Protein AF-A0A6H1NG18-F1 (afdb_monomer_lite)

pLDDT: mean 90.73, std 7.82, range [62.66, 98.19]

Secondary structure (DSSP, 8-state):
-EEEEEETTTEEEEEEEEEEE-TTS-EEEEEEEEEE-SSSTT---EEEEEEE-SPPPB-TT-EEEEEEEEE--STT---EEEEEEEEE---PPPPPPEEEEEEEPTT-SSEEEEEEE---SS-SEEEEEETTT--EEEE-TT--EEEEE---SS-EEEEEEEE-SS-PPPPPP--TTTTEE-

Sequence (182 aa):
MRFTVCAGGETRAELIVDLRLNSAEQVVADSTLFLFEGSSCNSDDQEGSQSVRNPKPISIDQSRLRFLKVFNQEFQSFDFVTADFTVTHNVQPPKAPSGLVATHVQGDMHTIHLAWEDNATDETGYEVRNTTTGATTRTAPNRTTIGWPSPLRFKQCFQVRALGNPMPSNWSPANPQAACGI

Radius of gyration: 27.67 Å; chains: 1; bounding box: 60×26×84 Å

Foldseek 3Di:
DWDWDDDPQFKIKIKDWDWDQDPLRFIDIKMKIWIGGGPGSPGPHTQWMDIDPPDDTADEQGKDKDKDKIFGNDDPGRDIDIDIDMDHRYDDAFAWWEDWAWDDDVPDQFWIKIFIHDPGPAFQWKKKAFPVVRDIDIGGPPDGIDIDTDNDDDKIFMWMWGHHVPGIHDIYDGPVVGRIDD

Structure (mmCIF, N/CA/C/O backbone):
data_AF-A0A6H1NG18-F1
#
_entry.id   AF-A0A6H1NG18-F1
#
loop_
_atom_site.group_PDB
_atom_site.id
_atom_site.type_symbol
_atom_site.label_atom_id
_atom_site.label_alt_id
_atom_site.label_comp_id
_atom_site.label_asym_id
_atom_site.label_entity_id
_atom_site.label_seq_id
_atom_site.pdbx_PDB_ins_code
_atom_site.Cartn_x
_atom_site.Cartn_y
_atom_site.Cartn_z
_atom_site.occupancy
_atom_site.B_iso_or_equiv
_atom_site.auth_seq_id
_atom_site.auth_comp_id
_atom_site.auth_asym_id
_atom_site.auth_atom_id
_atom_site.pdbx_PDB_model_num
ATOM 1 N N . MET A 1 1 ? -14.523 3.012 10.623 1.00 93.44 1 MET A N 1
ATOM 2 C CA . MET A 1 1 ? -14.804 1.616 11.051 1.00 93.44 1 MET A CA 1
ATOM 3 C C . MET A 1 1 ? -15.443 1.661 12.426 1.00 93.44 1 MET A C 1
ATOM 5 O O . MET A 1 1 ? -15.066 2.532 13.199 1.00 93.44 1 MET A O 1
ATOM 9 N N . ARG A 1 2 ? -16.384 0.763 12.729 1.00 96.44 2 ARG A N 1
ATOM 10 C CA . ARG A 1 2 ? -17.054 0.681 14.034 1.00 96.44 2 ARG A CA 1
ATOM 11 C C . ARG A 1 2 ? -17.021 -0.764 14.520 1.00 96.44 2 ARG A C 1
ATOM 13 O O . ARG A 1 2 ? -17.378 -1.662 13.762 1.00 96.44 2 ARG A O 1
ATOM 20 N N . PHE A 1 3 ? -16.595 -0.963 15.759 1.00 96.62 3 PHE A N 1
ATOM 21 C CA . PHE A 1 3 ? -16.564 -2.254 16.435 1.00 96.62 3 PHE A CA 1
ATOM 22 C C . PHE A 1 3 ? -17.379 -2.146 17.713 1.00 96.62 3 PHE A C 1
ATOM 24 O O . PHE A 1 3 ? -17.205 -1.195 18.472 1.00 96.62 3 PHE A O 1
ATOM 31 N N . THR A 1 4 ? -18.241 -3.125 17.953 1.00 96.31 4 THR A N 1
ATOM 32 C CA . THR A 1 4 ? -19.124 -3.138 19.116 1.00 96.31 4 THR A CA 1
ATOM 33 C C . THR A 1 4 ? -19.019 -4.491 19.789 1.00 96.31 4 THR A C 1
ATOM 35 O O . THR A 1 4 ? -19.149 -5.523 19.132 1.00 96.31 4 THR A O 1
ATOM 38 N N . VAL A 1 5 ? -18.779 -4.484 21.095 1.00 95.31 5 VAL A N 1
ATOM 39 C CA . VAL A 1 5 ? -18.700 -5.696 21.912 1.00 95.31 5 VAL A CA 1
ATOM 40 C C . VAL A 1 5 ? -19.577 -5.491 23.130 1.00 95.31 5 VAL A C 1
ATOM 42 O O . VAL A 1 5 ? -19.465 -4.464 23.791 1.00 95.31 5 VAL A O 1
ATOM 45 N N . CYS A 1 6 ? -20.434 -6.465 23.424 1.00 94.12 6 CYS A N 1
ATOM 46 C CA . CYS A 1 6 ? -21.159 -6.502 24.684 1.00 94.12 6 CYS A CA 1
ATOM 47 C C . CYS A 1 6 ? -20.578 -7.571 25.610 1.00 94.12 6 CYS A C 1
ATOM 49 O O . CYS A 1 6 ? -20.223 -8.661 25.157 1.00 94.12 6 CYS A O 1
ATOM 51 N N . ALA A 1 7 ? -20.515 -7.263 26.899 1.00 91.38 7 ALA A N 1
ATOM 52 C CA . ALA A 1 7 ? -20.113 -8.156 27.970 1.00 91.38 7 ALA A CA 1
ATOM 53 C C . ALA A 1 7 ? -21.208 -8.196 29.044 1.00 91.38 7 ALA A C 1
ATOM 55 O O . ALA A 1 7 ? -21.860 -7.193 29.323 1.00 91.38 7 ALA A O 1
ATOM 56 N N . GLY A 1 8 ? -21.457 -9.381 29.608 1.00 88.44 8 GLY A N 1
ATOM 57 C CA . GLY A 1 8 ? -22.427 -9.559 30.699 1.00 88.44 8 GLY A CA 1
ATOM 58 C C . GLY A 1 8 ? -23.898 -9.321 30.335 1.00 88.44 8 GLY A C 1
ATOM 59 O O . GLY A 1 8 ? -24.760 -9.576 31.160 1.00 88.44 8 GLY A O 1
ATOM 60 N N . GLY A 1 9 ? -24.200 -8.891 29.106 1.00 90.50 9 GLY A N 1
ATOM 61 C CA . GLY A 1 9 ? -25.551 -8.513 28.692 1.00 90.50 9 GLY A CA 1
ATOM 62 C C . GLY A 1 9 ? -25.900 -7.051 28.977 1.00 90.50 9 GLY A C 1
ATOM 63 O O . GLY A 1 9 ? -26.975 -6.628 28.574 1.00 90.50 9 GLY A O 1
ATOM 64 N N . GLU A 1 10 ? -24.999 -6.290 29.600 1.00 90.25 10 GLU A N 1
ATOM 65 C CA . GLU A 1 10 ? -25.284 -4.989 30.229 1.00 90.25 10 GLU A CA 1
ATOM 66 C C . GLU A 1 10 ? -24.233 -3.925 29.872 1.00 90.25 10 GLU A C 1
ATOM 68 O O . GLU A 1 10 ? -24.575 -2.775 29.606 1.00 90.25 10 GLU A O 1
ATOM 73 N N . THR A 1 11 ? -22.962 -4.316 29.742 1.00 91.62 11 THR A N 1
ATOM 74 C CA . THR A 1 11 ? -21.864 -3.408 29.386 1.00 91.62 11 THR A CA 1
ATOM 75 C C . THR A 1 11 ? -21.539 -3.508 27.901 1.00 91.62 11 THR A C 1
ATOM 77 O O . THR A 1 11 ? -21.266 -4.596 27.385 1.00 91.62 11 THR A O 1
ATOM 80 N N . ARG A 1 12 ? -21.490 -2.377 27.193 1.00 94.50 12 ARG A N 1
ATOM 81 C CA . ARG A 1 12 ? -21.123 -2.306 25.773 1.00 94.50 12 ARG A CA 1
ATOM 82 C C . ARG A 1 12 ? -19.916 -1.395 25.559 1.00 94.50 12 ARG A C 1
ATOM 84 O O . ARG A 1 12 ? -19.936 -0.214 25.886 1.00 94.50 12 ARG A O 1
ATOM 91 N N . ALA A 1 13 ? -18.891 -1.932 24.905 1.00 96.31 13 ALA A N 1
ATOM 92 C CA . ALA A 1 13 ? -17.799 -1.158 24.333 1.00 96.31 13 ALA A CA 1
ATOM 93 C C . ALA A 1 13 ? -18.111 -0.816 22.874 1.00 96.31 13 ALA A C 1
ATOM 95 O O . ALA A 1 13 ? -18.496 -1.696 22.096 1.00 96.31 13 ALA A O 1
ATOM 96 N N . GLU A 1 14 ? -17.872 0.430 22.478 1.00 97.50 14 GLU A N 1
ATOM 97 C CA . GLU A 1 14 ? -17.913 0.830 21.073 1.00 97.50 14 GLU A CA 1
ATOM 98 C C . GLU A 1 14 ? -16.624 1.552 20.674 1.00 97.50 14 GLU A C 1
ATOM 100 O O . GLU A 1 14 ? -16.300 2.610 21.206 1.00 97.50 14 GLU A O 1
ATOM 105 N N . LEU A 1 15 ? -15.883 0.986 19.721 1.00 98.19 15 LEU A N 1
ATOM 106 C CA . LEU A 1 15 ? -14.684 1.591 19.149 1.00 98.19 15 LEU A CA 1
ATOM 107 C C . LEU A 1 15 ? -14.989 2.107 17.744 1.00 98.19 15 LEU A C 1
ATOM 109 O O . LEU A 1 15 ? -15.316 1.333 16.842 1.00 98.19 15 LEU A O 1
ATOM 113 N N . ILE A 1 16 ? -14.787 3.403 17.539 1.00 97.88 16 ILE A N 1
ATOM 114 C CA . ILE A 1 16 ? -14.795 4.043 16.226 1.00 97.88 16 ILE A CA 1
ATOM 115 C C . ILE A 1 16 ? -13.351 4.349 15.832 1.00 97.88 16 ILE A C 1
ATOM 117 O O . ILE A 1 16 ? -12.595 4.922 16.614 1.00 97.88 16 ILE A O 1
ATOM 121 N N . VAL A 1 17 ? -12.961 3.955 14.619 1.00 97.75 17 VAL A N 1
ATOM 122 C CA . VAL A 1 17 ? -11.648 4.262 14.029 1.00 97.75 17 VAL A CA 1
ATOM 123 C C . VAL A 1 17 ? -11.848 4.891 12.660 1.00 97.75 17 VAL A C 1
ATOM 125 O O . VAL A 1 17 ? -12.357 4.234 11.745 1.00 97.75 17 VAL A O 1
ATOM 128 N N . ASP A 1 18 ? -11.396 6.128 12.509 1.00 96.31 18 ASP A N 1
ATOM 129 C CA . ASP A 1 18 ? -11.471 6.889 11.268 1.00 96.31 18 ASP A CA 1
ATOM 130 C C . ASP A 1 18 ? -10.088 6.973 10.628 1.00 96.31 18 ASP A C 1
ATOM 132 O O . ASP A 1 18 ? -9.148 7.550 11.180 1.00 96.31 18 ASP A O 1
ATOM 136 N N . LEU A 1 19 ? -9.968 6.363 9.448 1.00 94.62 19 LEU A N 1
ATOM 137 C CA . LEU A 1 19 ? -8.746 6.366 8.655 1.00 94.62 19 LEU A CA 1
ATOM 138 C C . LEU A 1 19 ? -8.845 7.408 7.549 1.00 94.62 19 LEU A C 1
ATOM 140 O O . LEU A 1 19 ? -9.840 7.478 6.830 1.00 94.62 19 LEU A O 1
ATOM 144 N N . ARG A 1 20 ? -7.772 8.172 7.375 1.00 93.12 20 ARG A N 1
ATOM 145 C CA . ARG A 1 20 ? -7.598 9.092 6.249 1.00 93.12 20 ARG A CA 1
ATOM 146 C C . ARG A 1 20 ? -6.137 9.171 5.839 1.00 93.12 20 ARG A C 1
ATOM 148 O O . ARG A 1 20 ? -5.248 8.934 6.656 1.00 93.12 20 ARG A O 1
ATOM 155 N N . LEU A 1 21 ? -5.899 9.566 4.595 1.00 91.06 21 LEU A N 1
ATOM 156 C CA . LEU A 1 21 ? -4.590 10.032 4.153 1.00 91.06 21 LEU A CA 1
ATOM 157 C C . LEU A 1 21 ? -4.517 11.548 4.337 1.00 91.06 21 LEU A C 1
ATOM 159 O O . LEU A 1 21 ? -5.486 12.260 4.072 1.00 91.06 21 LEU A O 1
ATOM 163 N N . ASN A 1 22 ? -3.384 12.044 4.829 1.00 90.81 22 ASN A N 1
ATOM 164 C CA . ASN A 1 22 ? -3.111 13.479 4.833 1.00 90.81 22 ASN A CA 1
ATOM 165 C C . ASN A 1 22 ? -2.575 13.939 3.461 1.00 90.81 22 ASN A C 1
ATOM 167 O O . ASN A 1 22 ? -2.417 13.146 2.537 1.00 90.81 22 ASN A O 1
ATOM 171 N N . SER A 1 23 ? -2.248 15.227 3.330 1.00 88.25 23 SER A N 1
ATOM 172 C CA . SER A 1 23 ? -1.694 15.795 2.090 1.00 88.25 23 SER A CA 1
ATOM 173 C C . SER A 1 23 ? -0.311 15.256 1.701 1.00 88.25 23 SER A C 1
ATOM 175 O O . SER A 1 23 ? 0.142 15.508 0.592 1.00 88.25 23 SER A O 1
ATOM 177 N N . ALA A 1 24 ? 0.375 14.564 2.611 1.00 86.69 24 ALA A N 1
ATOM 178 C CA . ALA A 1 24 ? 1.644 13.881 2.372 1.00 86.69 24 ALA A CA 1
ATOM 179 C C . ALA A 1 24 ? 1.452 12.362 2.194 1.00 86.69 24 ALA A C 1
ATOM 181 O O . ALA A 1 24 ? 2.408 11.606 2.348 1.00 86.69 24 ALA A O 1
ATOM 182 N N . GLU A 1 25 ? 0.214 11.919 1.944 1.00 86.38 25 GLU A N 1
ATOM 183 C CA . GLU A 1 25 ? -0.177 10.515 1.771 1.00 86.38 25 GLU A CA 1
ATOM 184 C C . GLU A 1 25 ? 0.161 9.614 2.961 1.00 86.38 25 GLU A C 1
ATOM 186 O O . GLU A 1 25 ? 0.292 8.405 2.834 1.00 86.38 25 GLU A O 1
ATOM 191 N N . GLN A 1 26 ? 0.282 10.185 4.157 1.00 90.19 26 GLN A N 1
ATOM 192 C CA . GLN A 1 26 ? 0.498 9.419 5.378 1.00 90.19 26 GLN A CA 1
ATOM 193 C C . GLN A 1 26 ? -0.840 9.048 6.008 1.00 90.19 26 GLN A C 1
ATOM 195 O O . GLN A 1 26 ? -1.760 9.871 6.073 1.00 90.19 26 GLN A O 1
ATOM 200 N N . VAL A 1 27 ? -0.920 7.834 6.550 1.00 94.25 27 VAL A N 1
ATOM 201 C CA . VAL A 1 27 ? -2.114 7.351 7.247 1.00 94.25 27 VAL A CA 1
ATOM 202 C C . VAL A 1 27 ? -2.273 8.075 8.582 1.00 94.25 27 VAL A C 1
ATOM 204 O O . VAL A 1 27 ? -1.374 8.086 9.425 1.00 94.25 27 VAL A O 1
ATOM 207 N N . VAL A 1 28 ? -3.448 8.650 8.802 1.00 95.38 28 VAL A N 1
ATOM 208 C CA . VAL A 1 28 ? -3.901 9.206 10.078 1.00 95.38 28 VAL A CA 1
ATOM 209 C C . VAL A 1 28 ? -5.089 8.374 10.544 1.00 95.38 28 VAL A C 1
ATOM 211 O O . VAL A 1 28 ? -5.990 8.089 9.759 1.00 95.38 28 VAL A O 1
ATOM 214 N N . ALA A 1 29 ? -5.062 7.968 11.813 1.00 96.19 29 ALA A N 1
ATOM 215 C CA . ALA A 1 29 ? -6.054 7.081 12.411 1.00 96.19 29 ALA A CA 1
ATOM 216 C C . ALA A 1 29 ? -6.604 7.684 13.701 1.00 96.19 29 ALA A C 1
ATOM 218 O O . ALA A 1 29 ? -6.092 7.400 14.792 1.00 96.19 29 ALA A O 1
ATOM 219 N N . ASP A 1 30 ? -7.593 8.558 13.551 1.00 96.69 30 ASP A N 1
ATOM 220 C CA . ASP A 1 30 ? -8.368 9.082 14.668 1.00 96.69 30 ASP A CA 1
ATOM 221 C C . ASP A 1 30 ? -9.195 7.935 15.272 1.00 96.69 30 ASP A C 1
ATOM 223 O O . ASP A 1 30 ? -9.606 7.006 14.573 1.00 96.69 30 ASP A O 1
ATOM 227 N N . SER A 1 31 ? -9.383 7.942 16.590 1.00 97.50 31 SER A N 1
ATOM 228 C CA . SER A 1 31 ? -10.138 6.872 17.248 1.00 97.50 31 SER A CA 1
ATOM 229 C C . SER A 1 31 ? -10.862 7.359 18.482 1.00 97.50 31 SER A C 1
ATOM 231 O O . SER A 1 31 ? -10.347 8.213 19.205 1.00 97.50 31 SER A O 1
ATOM 233 N N . THR A 1 32 ? -12.024 6.776 18.739 1.00 98.12 32 THR A N 1
ATOM 234 C CA . THR A 1 32 ? -12.798 7.020 19.947 1.00 98.12 32 THR A CA 1
ATOM 235 C C . THR A 1 32 ? -13.312 5.700 20.489 1.00 98.12 32 THR A C 1
ATOM 237 O O . THR A 1 32 ? -13.916 4.923 19.757 1.00 98.12 32 THR A O 1
ATOM 240 N N . LEU A 1 33 ? -13.052 5.452 21.768 1.00 98.19 33 LEU A N 1
ATOM 241 C CA . LEU A 1 33 ? -13.624 4.348 22.523 1.00 98.19 33 LEU A CA 1
ATOM 242 C C . LEU A 1 33 ? -14.715 4.908 23.432 1.00 98.19 33 LEU A C 1
ATOM 244 O O . LEU A 1 33 ? -14.471 5.885 24.139 1.00 98.19 33 LEU A O 1
ATOM 248 N N . PHE A 1 34 ? -15.881 4.279 23.413 1.00 96.69 34 PHE A N 1
ATOM 249 C CA . PHE A 1 34 ? -17.015 4.569 24.276 1.00 96.69 34 PHE A CA 1
ATOM 250 C C . PHE A 1 34 ? -17.292 3.380 25.190 1.00 96.69 34 PHE A C 1
ATOM 252 O O . PHE A 1 34 ? -17.160 2.223 24.778 1.00 96.69 34 PHE A O 1
ATOM 259 N N . LEU A 1 35 ? -17.697 3.698 26.413 1.00 95.88 35 LEU A N 1
ATOM 260 C CA . LEU A 1 35 ? -18.269 2.779 27.381 1.00 95.88 35 LEU A CA 1
ATOM 261 C C . LEU A 1 35 ? -19.743 3.126 27.539 1.00 95.88 35 LEU A C 1
ATOM 263 O O . LEU A 1 35 ? -20.066 4.277 27.829 1.00 95.88 35 LEU A O 1
ATOM 267 N N . PHE A 1 36 ? -20.597 2.131 27.348 1.00 94.56 36 PHE A N 1
ATOM 268 C CA . PHE A 1 36 ? -22.007 2.185 27.690 1.00 94.56 36 PHE A CA 1
ATOM 269 C C . PHE A 1 36 ? -22.309 1.118 28.729 1.00 94.56 36 PHE A C 1
ATOM 271 O O . PHE A 1 36 ? -21.772 0.008 28.652 1.00 94.56 36 PHE A O 1
ATOM 278 N N . GLU A 1 37 ? -23.196 1.438 29.652 1.00 90.69 37 GLU A N 1
ATOM 279 C CA . GLU A 1 37 ? -23.656 0.515 30.679 1.00 90.69 37 GLU A CA 1
ATOM 280 C C . GLU A 1 37 ? -25.161 0.679 30.878 1.00 90.69 37 GLU A C 1
ATOM 282 O O . GLU A 1 37 ? -25.769 1.646 30.432 1.00 90.69 37 GLU A O 1
ATOM 287 N N . GLY A 1 38 ? -25.820 -0.322 31.438 1.00 88.62 38 GLY A N 1
ATOM 288 C CA . GLY A 1 38 ? -27.244 -0.263 31.726 1.00 88.62 38 GLY A CA 1
ATOM 289 C C . GLY A 1 38 ? -27.838 -1.653 31.812 1.00 88.62 38 GLY A C 1
ATOM 290 O O . GLY A 1 38 ? -27.138 -2.655 31.807 1.00 88.62 38 GLY A O 1
ATOM 291 N N . SER A 1 39 ? -29.163 -1.737 31.824 1.00 90.25 39 SER A N 1
ATOM 292 C CA . SER A 1 39 ? -29.879 -3.015 31.944 1.00 90.25 39 SER A CA 1
ATOM 293 C C . SER A 1 39 ? -29.833 -3.895 30.688 1.00 90.25 39 SER A C 1
ATOM 295 O O . SER A 1 39 ? -30.397 -4.990 30.672 1.00 90.25 39 SER A O 1
ATOM 297 N N . SER A 1 40 ? -29.230 -3.411 29.599 1.00 92.94 40 SER A N 1
ATOM 298 C CA . SER A 1 40 ? -28.997 -4.207 28.398 1.00 92.94 40 SER A CA 1
ATOM 299 C C . SER A 1 40 ? -27.853 -3.647 27.553 1.00 92.94 40 SER A C 1
ATOM 301 O O . SER A 1 40 ? -27.611 -2.442 27.548 1.00 92.94 40 SER A O 1
ATOM 303 N N . CYS A 1 41 ? -27.256 -4.487 26.704 1.00 90.81 41 CYS A N 1
ATOM 304 C CA . CYS A 1 41 ? -26.274 -4.085 25.687 1.00 90.81 41 CYS A CA 1
ATOM 305 C C . CYS A 1 41 ? -26.755 -2.969 24.744 1.00 90.81 41 CYS A C 1
ATOM 307 O O . CYS A 1 41 ? -25.946 -2.335 24.070 1.00 90.81 41 CYS A O 1
ATOM 309 N N . ASN A 1 42 ? -28.068 -2.779 24.613 1.00 92.44 42 ASN A N 1
ATOM 310 C CA . ASN A 1 42 ? -28.651 -1.759 23.746 1.00 92.44 42 ASN A CA 1
ATOM 311 C C . ASN A 1 42 ? -28.883 -0.435 24.482 1.00 92.44 42 ASN A C 1
ATOM 313 O O . ASN A 1 42 ? -29.441 0.475 23.883 1.00 92.44 42 ASN A O 1
ATOM 317 N N . SER A 1 43 ? -28.461 -0.330 25.747 1.00 90.00 43 SER A N 1
ATOM 318 C CA . SER A 1 43 ? -28.450 0.928 26.488 1.00 90.00 43 SER A CA 1
ATOM 319 C C . SER A 1 43 ? -27.706 2.001 25.696 1.00 90.00 43 SER A C 1
ATOM 321 O O . SER A 1 43 ? -26.647 1.737 25.125 1.00 90.00 43 SER A O 1
ATOM 323 N N . ASP A 1 44 ? -28.267 3.204 25.666 1.00 91.94 44 ASP A N 1
ATOM 324 C CA . ASP A 1 44 ? -27.615 4.397 25.121 1.00 91.94 44 ASP A CA 1
ATOM 325 C C . ASP A 1 44 ? -26.993 5.259 26.230 1.00 91.94 44 ASP A C 1
ATOM 327 O O . ASP A 1 44 ? -26.530 6.369 25.967 1.00 91.94 44 ASP A O 1
ATOM 331 N N . ASP A 1 45 ? -26.962 4.741 27.460 1.00 91.75 45 ASP A N 1
ATOM 332 C CA . ASP A 1 45 ? -26.347 5.405 28.599 1.00 91.75 45 ASP A CA 1
AT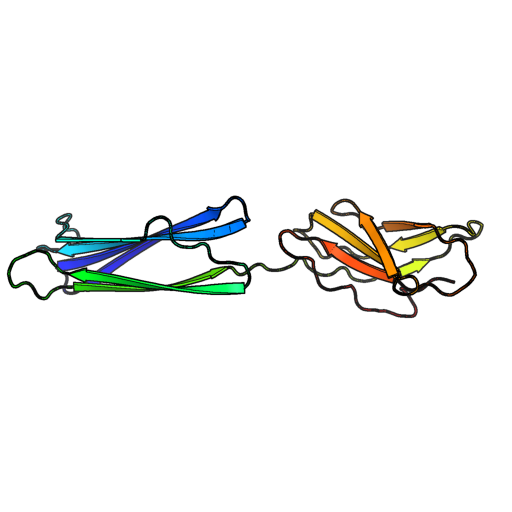OM 333 C C . ASP A 1 45 ? -24.824 5.296 28.516 1.00 91.75 45 ASP A C 1
ATOM 335 O O . ASP A 1 45 ? -24.246 4.207 28.566 1.00 91.75 45 ASP A O 1
ATOM 339 N N . GLN A 1 46 ? -24.182 6.431 28.257 1.00 93.56 46 GLN A N 1
ATOM 340 C CA . GLN A 1 46 ? -22.757 6.499 27.974 1.00 93.56 46 GLN A CA 1
ATOM 341 C C . GLN A 1 46 ? -21.995 6.942 29.220 1.00 93.56 46 GLN A C 1
ATOM 343 O O . GLN A 1 46 ? -21.846 8.137 29.474 1.00 93.56 46 GLN A O 1
ATOM 348 N N . GLU A 1 47 ? -21.391 5.979 29.901 1.00 93.38 47 GLU A N 1
ATOM 349 C CA . GLU A 1 47 ? -20.627 6.215 31.126 1.00 93.38 47 GLU A CA 1
ATOM 350 C C . GLU A 1 47 ? -19.252 6.832 30.888 1.00 93.38 47 GLU A C 1
ATOM 352 O O . GLU A 1 47 ? -18.651 7.431 31.776 1.00 93.38 47 GLU A O 1
ATOM 357 N N . GLY A 1 48 ? -18.697 6.703 29.683 1.00 93.44 48 GLY A N 1
ATOM 358 C CA . GLY A 1 48 ? -17.382 7.269 29.426 1.00 93.44 48 GLY A CA 1
ATOM 359 C C . GLY A 1 48 ? -16.943 7.222 27.979 1.00 93.44 48 GLY A C 1
ATOM 360 O O . GLY A 1 48 ? -17.457 6.470 27.152 1.00 93.44 48 GLY A O 1
ATOM 361 N N . SER A 1 49 ? -15.929 8.028 27.668 1.00 95.69 49 SER A N 1
ATOM 362 C CA . SER A 1 49 ? -15.242 7.938 26.386 1.00 95.69 49 SER A CA 1
ATOM 363 C C . SER A 1 49 ? -13.795 8.409 26.462 1.00 95.69 49 SER A C 1
ATOM 365 O O . SER A 1 49 ? -13.413 9.218 27.308 1.00 95.69 49 SER A O 1
ATOM 367 N N . GLN A 1 50 ? -12.982 7.918 25.532 1.00 97.12 50 GLN A N 1
ATOM 368 C CA . GLN A 1 50 ? -11.638 8.414 25.280 1.00 97.12 50 GLN A CA 1
ATOM 369 C C . GLN A 1 50 ? -11.459 8.596 23.780 1.00 97.12 50 GLN A C 1
ATOM 371 O O . GLN A 1 50 ? -11.726 7.684 23.004 1.00 97.12 50 GLN A O 1
ATOM 376 N N . SER A 1 51 ? -10.975 9.769 23.371 1.00 97.12 51 SER A N 1
ATOM 377 C CA . SER A 1 51 ? -10.669 10.064 21.971 1.00 97.12 51 SER A CA 1
ATOM 378 C C . SER A 1 51 ? -9.185 10.342 21.771 1.00 97.12 51 SER A C 1
ATOM 380 O O . SER A 1 51 ? -8.580 11.119 22.508 1.00 97.12 51 SER A O 1
ATOM 382 N N . VAL A 1 52 ? -8.623 9.777 20.711 1.00 95.88 52 VAL A N 1
ATOM 383 C CA . VAL A 1 52 ? -7.336 10.164 20.137 1.00 95.88 52 VAL A CA 1
ATOM 384 C C . VAL A 1 52 ? -7.633 10.990 18.893 1.00 95.88 52 VAL A C 1
ATOM 386 O O . VAL A 1 52 ? -8.018 10.441 17.861 1.00 95.88 52 VAL A O 1
ATOM 389 N N . ARG A 1 53 ? -7.455 12.310 19.003 1.00 94.75 53 ARG A N 1
ATOM 390 C CA . ARG A 1 53 ? -7.642 13.259 17.898 1.00 94.75 53 ARG A CA 1
ATOM 391 C C . ARG A 1 53 ? -6.311 13.779 17.381 1.00 94.75 53 ARG A C 1
ATOM 393 O O . ARG A 1 53 ? -5.405 14.037 18.170 1.00 94.75 53 ARG A O 1
ATOM 400 N N . ASN A 1 54 ? -6.225 13.977 16.069 1.00 90.75 54 ASN A N 1
ATOM 401 C CA . ASN A 1 54 ? -5.037 14.467 15.367 1.00 90.75 54 ASN A CA 1
ATOM 402 C C . ASN A 1 54 ? -3.754 13.703 15.748 1.00 90.75 54 ASN A C 1
ATOM 404 O O . ASN A 1 54 ? -2.748 14.319 16.120 1.00 90.75 54 ASN A O 1
ATOM 408 N N . PRO A 1 55 ? -3.760 12.360 15.702 1.00 94.25 55 PRO A N 1
ATOM 409 C CA . PRO A 1 55 ? -2.571 11.600 16.034 1.00 94.25 55 PRO A CA 1
ATOM 410 C C . PRO A 1 55 ? -1.447 11.888 15.040 1.00 94.25 55 PRO A C 1
ATOM 412 O O . PRO A 1 55 ? -1.684 12.225 13.878 1.00 94.25 55 PRO A O 1
ATOM 415 N N . LYS A 1 56 ? -0.204 11.664 15.481 1.00 94.06 56 LYS A N 1
ATOM 416 C CA . LYS A 1 56 ? 0.952 11.698 14.583 1.00 94.06 56 LYS A CA 1
ATOM 417 C C . LYS A 1 56 ? 0.695 10.768 13.380 1.00 94.06 56 LYS A C 1
ATOM 419 O O . LYS A 1 56 ? 0.382 9.593 13.620 1.00 94.06 56 LYS A O 1
ATOM 424 N N . PRO A 1 57 ? 0.858 11.261 12.137 1.00 95.12 57 PRO A N 1
ATOM 425 C CA . PRO A 1 57 ? 0.723 10.436 10.947 1.00 95.12 57 PRO A CA 1
ATOM 426 C C . PRO A 1 57 ? 1.692 9.252 10.958 1.00 95.12 57 PRO A C 1
ATOM 428 O O . PRO A 1 57 ? 2.784 9.318 11.533 1.00 95.12 57 PRO A O 1
ATOM 431 N N . ILE A 1 58 ? 1.276 8.167 10.320 1.00 94.81 58 ILE A N 1
ATOM 432 C CA . ILE A 1 58 ? 2.033 6.929 10.176 1.00 94.81 58 ILE A CA 1
ATOM 433 C C . ILE A 1 58 ? 2.695 6.966 8.798 1.00 94.81 58 ILE A C 1
ATOM 435 O O . ILE A 1 58 ? 2.021 6.965 7.764 1.00 94.81 58 ILE A O 1
ATOM 439 N N . SER A 1 59 ? 4.025 7.052 8.787 1.00 90.31 59 SER A N 1
ATOM 440 C CA . SER A 1 59 ? 4.807 7.000 7.549 1.00 90.31 59 SER A CA 1
ATOM 441 C C . SER A 1 59 ? 4.717 5.622 6.898 1.00 90.31 59 SER A C 1
ATOM 443 O O . SER A 1 59 ? 4.369 4.645 7.556 1.00 90.31 59 SER A O 1
ATOM 445 N N . ILE A 1 60 ? 5.049 5.558 5.611 1.00 87.94 60 ILE A N 1
ATOM 446 C CA . ILE A 1 60 ? 5.123 4.313 4.834 1.00 87.94 60 ILE A CA 1
ATOM 447 C C . ILE A 1 60 ? 5.988 3.288 5.578 1.00 87.94 60 ILE A C 1
ATOM 449 O O . ILE A 1 60 ? 6.986 3.656 6.204 1.00 87.94 60 ILE A O 1
ATOM 453 N N . ASP A 1 61 ? 5.558 2.028 5.549 1.00 87.81 61 ASP A N 1
ATOM 454 C CA . ASP A 1 61 ? 6.181 0.874 6.210 1.00 87.81 61 ASP A CA 1
ATOM 455 C C . ASP A 1 61 ? 6.277 0.979 7.737 1.00 87.81 61 ASP A C 1
ATOM 457 O O . ASP A 1 61 ? 6.925 0.166 8.399 1.00 87.81 61 ASP A O 1
ATOM 461 N N . GLN A 1 62 ? 5.599 1.959 8.337 1.00 92.56 62 GLN A N 1
ATOM 462 C CA . GLN A 1 62 ? 5.482 2.057 9.782 1.00 92.56 62 GLN A CA 1
ATOM 463 C C . GLN A 1 62 ? 4.158 1.489 10.270 1.00 92.56 62 GLN A C 1
ATOM 465 O O . GLN A 1 62 ? 3.116 1.533 9.614 1.00 92.56 62 GLN A O 1
ATOM 470 N N . SER A 1 63 ? 4.219 0.989 11.498 1.00 94.81 63 SER A N 1
ATOM 471 C CA . SER A 1 63 ? 3.060 0.572 12.267 1.00 94.81 63 SER A CA 1
ATOM 472 C C . SER A 1 63 ? 2.972 1.383 13.545 1.00 94.81 63 SER A C 1
ATOM 474 O O . SER A 1 63 ? 3.973 1.873 14.080 1.00 94.81 63 SER A O 1
ATOM 476 N N . ARG A 1 64 ? 1.755 1.532 14.054 1.00 95.38 64 ARG A N 1
ATOM 477 C CA . ARG A 1 64 ? 1.511 2.243 15.295 1.00 95.38 64 ARG A CA 1
ATOM 478 C C . ARG A 1 64 ? 0.441 1.544 16.114 1.00 95.38 64 ARG A C 1
ATOM 480 O O . ARG A 1 64 ? -0.715 1.487 15.704 1.00 95.38 64 ARG A O 1
ATOM 487 N N . LEU A 1 65 ? 0.845 1.100 17.301 1.00 94.88 65 LEU A N 1
ATOM 488 C CA . LEU A 1 65 ? -0.066 0.627 18.332 1.00 94.88 65 LEU A CA 1
ATOM 489 C C . LEU A 1 65 ? -0.877 1.799 18.898 1.00 94.88 65 LEU A C 1
ATOM 491 O O . LEU A 1 65 ? -0.352 2.894 19.149 1.00 94.88 65 LEU A O 1
ATOM 495 N N . ARG A 1 66 ? -2.163 1.550 19.102 1.00 94.62 66 ARG A N 1
ATOM 496 C CA . ARG A 1 66 ? -3.109 2.394 19.820 1.00 94.62 66 ARG A CA 1
ATOM 497 C C . ARG A 1 66 ? -3.625 1.598 21.000 1.00 94.62 66 ARG A C 1
ATOM 499 O O . ARG A 1 66 ? -3.936 0.426 20.848 1.00 94.62 66 ARG A O 1
ATOM 506 N N . PHE A 1 67 ? -3.698 2.256 22.146 1.00 95.88 67 PHE A N 1
ATOM 507 C CA . PHE A 1 67 ? -4.295 1.720 23.354 1.00 95.88 67 PHE A CA 1
ATOM 508 C C . PHE A 1 67 ? -5.239 2.783 23.900 1.00 95.88 67 PHE A C 1
ATOM 510 O O . PHE A 1 67 ? -4.818 3.923 24.119 1.00 95.88 67 PHE A O 1
ATOM 517 N N . LEU A 1 68 ? -6.502 2.414 24.077 1.00 97.50 68 LEU A N 1
ATOM 518 C CA . LEU A 1 68 ? -7.520 3.226 24.719 1.00 97.50 68 LEU A CA 1
ATOM 519 C C . LEU A 1 68 ? -8.060 2.464 25.924 1.00 97.50 68 LEU A C 1
ATOM 521 O O . LEU A 1 68 ? -8.232 1.245 25.874 1.00 97.50 68 LEU A O 1
ATOM 525 N N . LYS A 1 69 ? -8.335 3.195 26.998 1.00 95.94 69 LYS A N 1
ATOM 526 C CA . LYS A 1 69 ? -8.969 2.688 28.206 1.00 95.94 69 LYS A CA 1
ATOM 527 C C . LYS A 1 69 ? -9.961 3.720 28.721 1.00 95.94 69 LYS A C 1
ATOM 529 O O . LYS A 1 69 ? -9.600 4.876 28.927 1.00 95.94 69 LYS A O 1
ATOM 534 N N . VAL A 1 70 ? -11.191 3.279 28.943 1.00 96.00 70 VAL A N 1
ATOM 535 C CA . VAL A 1 70 ? -12.284 4.091 29.478 1.00 96.00 70 VAL A CA 1
ATOM 536 C C . VAL A 1 70 ? -12.788 3.413 30.739 1.00 96.00 70 VAL A C 1
ATOM 538 O O . VAL A 1 70 ? -13.048 2.216 30.716 1.00 96.00 70 VAL A O 1
ATOM 541 N N . PHE A 1 71 ? -12.885 4.173 31.822 1.00 91.94 71 PHE A N 1
ATOM 542 C CA . PHE A 1 71 ? -13.490 3.736 33.077 1.00 91.94 71 PHE A CA 1
ATOM 543 C C . PHE A 1 71 ? -14.917 4.274 33.154 1.00 91.94 71 PHE A C 1
ATOM 545 O O . PHE A 1 71 ? -15.178 5.353 32.613 1.00 91.94 71 PHE A O 1
ATOM 552 N N . ASN A 1 72 ? -15.797 3.540 33.828 1.00 87.69 72 ASN A N 1
ATOM 553 C CA . ASN A 1 72 ? -17.107 4.035 34.228 1.00 87.69 72 ASN A CA 1
ATOM 554 C C . ASN A 1 72 ? -16.913 5.280 35.134 1.00 87.69 72 ASN A C 1
ATOM 556 O O . ASN A 1 72 ? -15.969 5.343 35.930 1.00 87.69 72 ASN A O 1
ATOM 560 N N . GLN A 1 73 ? -17.733 6.316 34.928 1.00 84.44 73 GLN A N 1
ATOM 561 C CA . GLN A 1 73 ? -17.680 7.580 35.673 1.00 84.44 73 GLN A CA 1
ATOM 562 C C . GLN A 1 73 ? -18.512 7.573 36.964 1.00 84.44 73 GLN A C 1
ATOM 564 O O . GLN A 1 73 ? -18.415 8.517 37.753 1.00 84.44 73 GLN A O 1
ATOM 569 N N . GLU A 1 74 ? -19.283 6.521 37.219 1.00 84.69 74 GLU A N 1
ATOM 570 C CA . GLU A 1 74 ? -20.031 6.325 38.450 1.00 84.69 74 GLU A CA 1
ATOM 571 C C . GLU A 1 74 ? -19.119 6.106 39.664 1.00 84.69 74 GLU A C 1
ATOM 573 O O . GLU A 1 74 ? -18.059 5.469 39.625 1.00 84.69 74 GLU A O 1
ATOM 578 N N . PHE A 1 75 ? -19.551 6.650 40.803 1.00 77.12 75 PHE A N 1
ATOM 579 C CA . PHE A 1 75 ? -18.814 6.546 42.054 1.00 77.12 75 PHE A CA 1
ATOM 580 C C . PHE A 1 75 ? -18.715 5.082 42.507 1.00 77.12 75 PHE A C 1
ATOM 582 O O . PHE A 1 75 ? -19.728 4.430 42.724 1.00 77.12 75 PHE A O 1
ATOM 589 N N . GLN A 1 76 ? -17.483 4.603 42.718 1.00 79.62 76 GLN A N 1
ATOM 590 C CA . GLN A 1 76 ? -17.165 3.219 43.112 1.00 79.62 76 GLN A CA 1
ATOM 591 C C . GLN A 1 76 ? -17.498 2.133 42.074 1.00 79.62 76 GLN A C 1
ATOM 593 O O . GLN A 1 76 ? -17.440 0.953 42.420 1.00 79.62 76 GLN A O 1
ATOM 598 N N . SER A 1 77 ? -17.751 2.491 40.812 1.00 80.50 77 SER A N 1
ATOM 599 C CA . SER A 1 77 ? -17.724 1.499 39.737 1.00 80.50 77 SER A CA 1
ATOM 600 C C . SER A 1 77 ? -16.277 1.133 39.380 1.00 80.50 77 SER A C 1
ATOM 602 O O . SER A 1 77 ? -15.381 1.983 39.347 1.00 80.50 77 SER A O 1
ATOM 604 N N . PHE A 1 78 ? -16.034 -0.157 39.145 1.00 80.94 78 PHE A N 1
ATOM 605 C CA . PHE A 1 78 ? -14.743 -0.678 38.682 1.00 80.94 78 PHE A CA 1
ATOM 606 C C . PHE A 1 78 ? -14.776 -1.072 37.205 1.00 80.94 78 PHE A C 1
ATOM 608 O O . PHE A 1 78 ? -13.765 -1.558 36.687 1.00 80.94 78 PHE A O 1
ATOM 615 N N . ASP A 1 79 ? -15.905 -0.860 36.533 1.00 83.69 79 ASP A N 1
ATOM 616 C CA . ASP A 1 79 ? -16.096 -1.271 35.157 1.00 83.69 79 ASP A CA 1
ATOM 617 C C . ASP A 1 79 ? -15.266 -0.405 34.217 1.00 83.69 79 ASP A C 1
ATOM 619 O O . ASP A 1 79 ? -15.140 0.818 34.346 1.00 83.69 79 ASP A O 1
ATOM 623 N N . PHE A 1 80 ? -14.606 -1.071 33.278 1.00 91.25 80 PHE A N 1
ATOM 624 C CA . PHE A 1 80 ? -13.782 -0.410 32.287 1.00 91.25 80 PHE A CA 1
ATOM 625 C C . PHE A 1 80 ? -13.787 -1.196 30.988 1.00 91.25 80 PHE A C 1
ATOM 627 O O . PHE A 1 80 ? -13.911 -2.419 30.962 1.00 91.25 80 PHE A O 1
ATOM 634 N N . VAL A 1 81 ? -13.544 -0.483 29.898 1.00 94.38 81 VAL A N 1
ATOM 635 C CA . VAL A 1 81 ? -13.301 -1.077 28.588 1.00 94.38 81 VAL A CA 1
ATOM 636 C C . VAL A 1 81 ? -11.936 -0.664 28.087 1.00 94.38 81 VAL A C 1
ATOM 638 O O . VAL A 1 81 ? -11.470 0.459 28.299 1.00 94.38 81 VAL A O 1
ATOM 641 N N . THR A 1 82 ? -11.277 -1.599 27.419 1.00 95.31 82 THR A N 1
ATOM 642 C CA . THR A 1 82 ? -10.003 -1.374 26.747 1.00 95.31 82 THR A CA 1
ATOM 643 C C . THR A 1 82 ? -10.121 -1.748 25.288 1.00 95.31 82 THR A C 1
ATOM 645 O O . THR A 1 82 ? -10.783 -2.725 24.946 1.00 95.31 82 THR A O 1
ATOM 648 N N . ALA A 1 83 ? -9.418 -1.006 24.446 1.00 96.94 83 ALA A N 1
ATOM 649 C CA . ALA A 1 83 ? -9.202 -1.374 23.063 1.00 96.94 83 ALA A CA 1
ATOM 650 C C . ALA A 1 83 ? -7.736 -1.163 22.712 1.00 96.94 83 ALA A C 1
ATOM 652 O O . ALA A 1 83 ? -7.195 -0.069 22.901 1.00 96.94 83 ALA A O 1
ATOM 653 N N . ASP A 1 84 ? -7.112 -2.193 22.159 1.00 95.94 84 ASP A N 1
ATOM 654 C CA . ASP A 1 84 ? -5.818 -2.092 21.514 1.00 95.94 84 ASP A CA 1
ATOM 655 C C . ASP A 1 84 ? -5.907 -2.543 20.060 1.00 95.94 84 ASP A C 1
ATOM 657 O O . ASP A 1 84 ? -6.614 -3.483 19.703 1.00 95.94 84 ASP A O 1
ATOM 661 N N . PHE A 1 85 ? -5.232 -1.804 19.190 1.00 95.44 85 PHE A N 1
ATOM 662 C CA . PHE A 1 85 ? -5.158 -2.131 17.774 1.00 95.44 85 PHE A CA 1
ATOM 663 C C . PHE A 1 85 ? -3.907 -1.517 17.164 1.00 95.44 85 PHE A C 1
ATOM 665 O O . PHE A 1 85 ? -3.383 -0.503 17.631 1.00 95.44 85 PHE A O 1
ATOM 672 N N . THR A 1 86 ? -3.426 -2.125 16.086 1.00 95.88 86 THR A N 1
ATOM 673 C CA . THR A 1 86 ? -2.291 -1.607 15.324 1.00 95.88 86 THR A CA 1
ATOM 674 C C . THR A 1 86 ? -2.773 -1.101 13.979 1.00 95.88 86 THR A C 1
ATOM 676 O O . THR A 1 86 ? -3.487 -1.797 13.264 1.00 95.88 86 THR A O 1
ATOM 679 N N . VAL A 1 87 ? -2.362 0.116 13.632 1.00 95.19 87 VAL A N 1
ATOM 680 C CA . VAL A 1 87 ? -2.552 0.667 12.291 1.00 95.19 87 VAL A CA 1
ATOM 681 C C . VAL A 1 87 ? -1.219 0.620 11.568 1.00 95.19 87 VAL A C 1
ATOM 683 O O . VAL A 1 87 ? -0.218 1.124 12.081 1.00 95.19 87 VAL A O 1
ATOM 686 N N . THR A 1 88 ? -1.217 0.030 10.381 1.00 93.75 88 THR A N 1
ATOM 687 C CA . THR A 1 88 ? -0.032 -0.104 9.533 1.00 93.75 88 THR A CA 1
ATOM 688 C C . THR A 1 88 ? -0.260 0.645 8.235 1.00 93.75 88 THR A C 1
ATOM 690 O O . THR A 1 88 ? -1.303 0.492 7.601 1.00 93.75 88 THR A O 1
ATOM 693 N N . HIS A 1 89 ? 0.722 1.443 7.829 1.00 92.56 89 HIS A N 1
ATOM 694 C CA . HIS A 1 89 ? 0.727 2.064 6.514 1.00 92.56 89 HIS A CA 1
ATOM 695 C C . HIS A 1 89 ? 1.524 1.178 5.554 1.00 92.56 89 HIS A C 1
ATOM 697 O O . HIS A 1 89 ? 2.733 1.334 5.402 1.00 92.56 89 HIS A O 1
ATOM 703 N N . ASN A 1 90 ? 0.832 0.216 4.946 1.00 88.00 90 ASN A N 1
ATOM 704 C CA . ASN A 1 90 ? 1.405 -0.654 3.926 1.00 88.00 90 ASN A CA 1
ATOM 705 C C . ASN A 1 90 ? 1.066 -0.093 2.543 1.00 88.00 90 ASN A C 1
ATOM 707 O O . ASN A 1 90 ? -0.109 -0.011 2.185 1.00 88.00 90 ASN A O 1
ATOM 711 N N . VAL A 1 91 ? 2.095 0.278 1.789 1.00 84.62 91 VAL A N 1
ATOM 712 C CA . VAL A 1 91 ? 1.976 0.629 0.377 1.00 84.62 91 VAL A CA 1
ATOM 713 C C . VAL A 1 91 ? 2.613 -0.495 -0.418 1.00 84.62 91 VAL A C 1
ATOM 715 O O . VAL A 1 91 ? 3.768 -0.847 -0.194 1.00 84.62 91 VAL A O 1
ATOM 718 N N . GLN A 1 92 ? 1.865 -1.052 -1.363 1.00 86.69 92 GLN A N 1
ATOM 719 C CA . GLN A 1 92 ? 2.440 -1.973 -2.330 1.00 86.69 92 GLN A CA 1
ATOM 720 C C . GLN A 1 92 ? 2.980 -1.161 -3.511 1.00 86.69 92 GLN A C 1
ATOM 722 O O . GLN A 1 92 ? 2.238 -0.344 -4.058 1.00 86.69 92 GLN A O 1
ATOM 727 N N . PRO A 1 93 ? 4.254 -1.335 -3.901 1.00 91.19 93 PRO A N 1
ATOM 728 C CA . PRO A 1 93 ? 4.733 -0.757 -5.145 1.00 91.19 93 PRO A CA 1
ATOM 729 C C . PRO A 1 93 ? 3.991 -1.394 -6.333 1.00 91.19 93 PRO A C 1
ATOM 731 O O . PRO A 1 93 ? 3.572 -2.554 -6.230 1.00 91.19 93 PRO A O 1
ATOM 734 N N . PRO A 1 94 ? 3.919 -0.707 -7.488 1.00 94.94 94 PRO A N 1
ATOM 735 C CA . PRO A 1 94 ? 3.405 -1.312 -8.706 1.00 94.94 94 PRO A CA 1
ATOM 736 C C . PRO A 1 94 ? 4.156 -2.594 -9.067 1.00 94.94 94 PRO A C 1
ATOM 738 O O . PRO A 1 94 ? 5.311 -2.813 -8.673 1.00 94.94 94 PRO A O 1
ATOM 741 N N . LYS A 1 95 ? 3.535 -3.443 -9.881 1.00 95.44 95 LYS A N 1
ATOM 742 C CA . LYS A 1 95 ? 4.222 -4.622 -10.419 1.00 95.44 95 LYS A CA 1
ATOM 743 C C . LYS A 1 95 ? 5.343 -4.194 -11.367 1.00 95.44 95 LYS A C 1
ATOM 745 O O . LYS A 1 95 ? 5.174 -3.316 -12.208 1.00 95.44 95 LYS A O 1
ATOM 750 N N . ALA A 1 96 ? 6.507 -4.827 -11.229 1.00 96.19 96 ALA A N 1
ATOM 751 C CA . ALA A 1 96 ? 7.644 -4.545 -12.097 1.00 96.19 96 ALA A CA 1
ATOM 752 C C . ALA A 1 96 ? 7.337 -4.970 -13.549 1.00 96.19 96 ALA A C 1
ATOM 754 O O . ALA A 1 96 ? 6.762 -6.046 -13.748 1.00 96.19 96 ALA A O 1
ATOM 755 N N . PRO A 1 97 ? 7.751 -4.194 -14.563 1.00 96.06 97 PRO A N 1
ATOM 756 C CA . PRO A 1 97 ? 7.616 -4.598 -15.958 1.00 96.06 97 PRO A CA 1
ATOM 757 C C . PRO A 1 97 ? 8.491 -5.819 -16.279 1.00 96.06 97 PRO A C 1
ATOM 759 O O . PRO A 1 97 ? 9.541 -6.033 -15.659 1.00 96.06 97 PRO A O 1
ATOM 762 N N . SER A 1 98 ? 8.090 -6.600 -17.279 1.00 94.88 98 SER A N 1
ATOM 763 C CA . SER A 1 98 ? 8.813 -7.789 -17.761 1.00 94.88 98 SER A CA 1
ATOM 764 C C . SER A 1 98 ? 9.218 -7.654 -19.227 1.00 94.88 98 SER A C 1
ATOM 766 O O . SER A 1 98 ? 8.899 -6.677 -19.897 1.00 94.88 98 SER A O 1
ATOM 768 N N . GLY A 1 99 ? 9.991 -8.625 -19.725 1.00 92.94 99 GLY A N 1
ATOM 769 C CA . GLY A 1 99 ? 10.230 -8.766 -21.163 1.00 92.94 99 GLY A CA 1
ATOM 770 C C . GLY A 1 99 ? 10.926 -7.575 -21.827 1.00 92.94 99 GLY A C 1
ATOM 771 O O . GLY A 1 99 ? 10.665 -7.325 -22.996 1.00 92.94 99 GLY A O 1
ATOM 772 N N . LEU A 1 100 ? 11.781 -6.831 -21.111 1.00 95.38 100 LEU A N 1
ATOM 773 C CA . LEU A 1 100 ? 12.496 -5.694 -21.695 1.00 95.38 100 LEU A CA 1
ATOM 774 C C . LEU A 1 100 ? 13.424 -6.159 -22.830 1.00 95.38 100 LEU A C 1
ATOM 776 O O . LEU A 1 100 ? 14.365 -6.924 -22.599 1.00 95.38 100 LEU A O 1
ATOM 780 N N . VAL A 1 101 ? 13.181 -5.644 -24.034 1.00 93.31 101 VAL A N 1
ATOM 781 C CA . VAL A 1 101 ? 13.987 -5.874 -25.235 1.00 93.31 101 VAL A CA 1
ATOM 782 C C . VAL A 1 101 ? 14.515 -4.547 -25.771 1.00 93.31 101 VAL A C 1
ATOM 784 O O . VAL A 1 101 ? 13.762 -3.585 -25.913 1.00 93.31 101 VAL A O 1
ATOM 787 N N . ALA A 1 102 ? 15.805 -4.512 -26.099 1.00 91.56 102 ALA A N 1
ATOM 788 C CA . ALA A 1 102 ? 16.481 -3.426 -26.786 1.00 91.56 102 ALA A CA 1
ATOM 789 C C . ALA A 1 102 ? 16.808 -3.851 -28.222 1.00 91.56 102 ALA A C 1
ATOM 791 O O . ALA A 1 102 ? 17.552 -4.802 -28.450 1.00 91.56 102 ALA A O 1
ATOM 792 N N . THR A 1 103 ? 16.246 -3.142 -29.197 1.00 89.06 103 THR A N 1
ATOM 793 C CA . THR A 1 103 ? 16.407 -3.431 -30.625 1.00 89.06 103 THR A CA 1
ATOM 794 C C . THR A 1 103 ? 16.960 -2.226 -31.368 1.00 89.06 103 THR A C 1
ATOM 796 O O . THR A 1 103 ? 16.614 -1.082 -31.081 1.00 89.06 103 THR A O 1
ATOM 799 N N . HIS A 1 104 ? 17.822 -2.490 -32.344 1.00 83.12 104 HIS A N 1
ATOM 800 C CA . HIS A 1 104 ? 18.285 -1.474 -33.282 1.00 83.12 104 HIS A CA 1
ATOM 801 C C . HIS A 1 104 ? 17.393 -1.500 -34.509 1.00 83.12 104 HIS A C 1
ATOM 803 O O . HIS A 1 104 ? 17.103 -2.571 -35.046 1.00 83.12 104 HIS A O 1
ATOM 809 N N . VAL A 1 105 ? 16.983 -0.323 -34.969 1.00 74.00 105 VAL A N 1
ATOM 810 C CA . VAL A 1 105 ? 16.308 -0.206 -36.258 1.00 74.00 105 VAL A CA 1
ATOM 811 C C . VAL A 1 105 ? 17.376 -0.110 -37.333 1.00 74.00 105 VAL A C 1
ATOM 813 O O . VAL A 1 105 ? 18.239 0.764 -37.311 1.00 74.00 105 VAL A O 1
ATOM 816 N N . GLN A 1 106 ? 17.335 -1.044 -38.281 1.00 70.94 106 GLN A N 1
ATOM 817 C CA . GLN A 1 106 ? 18.241 -1.036 -39.420 1.00 70.94 106 GLN A CA 1
ATOM 818 C C . GLN A 1 106 ? 18.094 0.292 -40.179 1.00 70.94 106 GLN A C 1
ATOM 820 O O . GLN A 1 106 ? 17.011 0.622 -40.654 1.00 70.94 106 GLN A O 1
ATOM 825 N N . GLY A 1 107 ? 19.188 1.051 -40.284 1.00 72.00 107 GLY A N 1
ATOM 826 C CA . GLY A 1 107 ? 19.202 2.378 -40.909 1.00 72.00 107 GLY A CA 1
ATOM 827 C C . GLY A 1 107 ? 19.097 3.561 -39.937 1.00 72.00 107 GLY A C 1
ATOM 828 O O . GLY A 1 107 ? 19.373 4.679 -40.359 1.00 72.00 107 GLY A O 1
ATOM 829 N N . ASP A 1 108 ? 18.794 3.334 -38.654 1.00 75.94 108 ASP A N 1
ATOM 830 C CA . ASP A 1 108 ? 18.891 4.350 -37.598 1.00 75.94 108 ASP A CA 1
ATOM 831 C C . ASP A 1 108 ? 20.069 4.030 -36.666 1.00 75.94 108 ASP A C 1
ATOM 833 O O . ASP A 1 108 ? 20.016 3.134 -35.823 1.00 75.94 108 ASP A O 1
ATOM 837 N N . MET A 1 109 ? 21.162 4.778 -36.840 1.00 75.00 109 MET A N 1
ATOM 838 C CA . MET A 1 109 ? 22.370 4.661 -36.019 1.00 75.00 109 MET A CA 1
ATOM 839 C C . MET A 1 109 ? 22.367 5.603 -34.807 1.00 75.00 109 MET A C 1
ATOM 841 O O . MET A 1 109 ? 23.422 5.874 -34.234 1.00 75.00 109 MET A O 1
ATOM 845 N N . HIS A 1 110 ? 21.212 6.159 -34.447 1.00 84.06 110 HIS A N 1
ATOM 846 C CA . HIS A 1 110 ? 21.083 7.158 -33.393 1.00 84.06 110 HIS A CA 1
ATOM 847 C C . HIS A 1 110 ? 20.046 6.790 -32.330 1.00 84.06 110 HIS A C 1
ATOM 849 O O . HIS A 1 110 ? 19.958 7.484 -31.314 1.00 84.06 110 HIS A O 1
ATOM 855 N N . THR A 1 111 ? 19.301 5.697 -32.517 1.00 88.00 111 THR A N 1
ATOM 856 C CA . THR A 1 111 ? 18.208 5.304 -31.622 1.00 88.00 111 THR A CA 1
ATOM 857 C C . THR A 1 111 ? 18.231 3.812 -31.308 1.00 88.00 111 THR A C 1
ATOM 859 O O . THR A 1 111 ? 18.316 2.968 -32.197 1.00 88.00 111 THR A O 1
ATOM 862 N N . ILE A 1 112 ? 18.081 3.477 -30.025 1.00 90.06 112 ILE A N 1
ATOM 863 C CA . ILE A 1 112 ? 17.778 2.118 -29.565 1.00 90.06 112 ILE A CA 1
ATOM 864 C C . ILE A 1 112 ? 16.297 2.063 -29.199 1.00 90.06 112 ILE A C 1
ATOM 866 O O . ILE A 1 112 ? 15.842 2.810 -28.334 1.00 90.06 112 ILE A O 1
ATOM 870 N N . HIS A 1 113 ? 15.535 1.182 -29.836 1.00 92.00 113 HIS A N 1
ATOM 871 C CA . HIS A 1 113 ? 14.128 0.971 -29.519 1.00 92.00 113 HIS A CA 1
ATOM 872 C C . HIS A 1 113 ? 13.990 -0.009 -28.363 1.00 92.00 113 HIS A C 1
ATOM 874 O O . HIS A 1 113 ? 14.412 -1.161 -28.453 1.00 92.00 113 HIS A O 1
ATOM 880 N N . LEU A 1 114 ? 13.378 0.457 -27.281 1.00 94.44 114 LEU A N 1
ATOM 881 C CA . LEU A 1 114 ? 13.095 -0.328 -26.091 1.00 94.44 114 LEU A CA 1
ATOM 882 C C 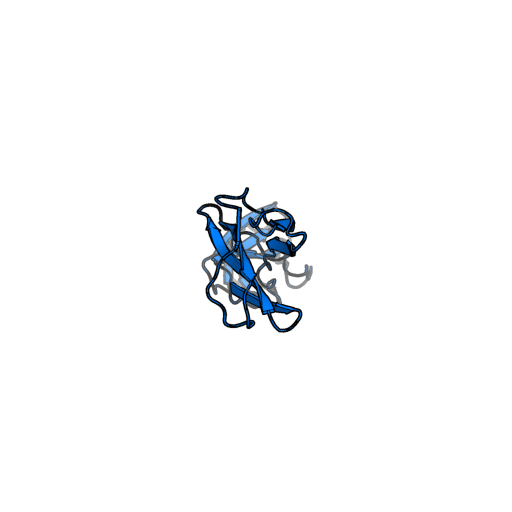. LEU A 1 114 ? 11.610 -0.679 -26.060 1.00 94.44 114 LEU A C 1
ATOM 884 O O . LEU A 1 114 ? 10.770 0.199 -26.269 1.00 94.44 114 LEU A O 1
ATOM 888 N N . ALA A 1 115 ? 11.302 -1.938 -25.770 1.00 95.62 115 ALA A N 1
ATOM 889 C CA . ALA A 1 115 ? 9.948 -2.437 -25.564 1.00 95.62 115 ALA A CA 1
ATOM 890 C C . ALA A 1 115 ? 9.897 -3.326 -24.319 1.00 95.62 115 ALA A C 1
ATOM 892 O O . ALA A 1 115 ? 10.850 -4.057 -24.061 1.00 95.62 115 ALA A O 1
ATOM 893 N N . TRP A 1 116 ? 8.814 -3.266 -23.551 1.00 96.50 116 TRP A N 1
ATOM 894 C CA . TRP A 1 116 ? 8.581 -4.110 -22.377 1.00 96.50 116 TRP A CA 1
ATOM 895 C C . TRP A 1 116 ? 7.108 -4.492 -22.264 1.00 96.50 116 TRP A C 1
ATOM 897 O O . TRP A 1 116 ? 6.239 -3.901 -22.904 1.00 96.50 116 TRP A O 1
ATOM 907 N N . GLU A 1 117 ? 6.839 -5.483 -21.426 1.00 96.31 117 GLU A N 1
ATOM 908 C CA . GLU A 1 117 ? 5.499 -5.868 -21.014 1.00 96.31 117 GLU A CA 1
ATOM 909 C C . GLU A 1 117 ? 5.096 -5.081 -19.769 1.00 96.31 117 GLU A C 1
ATOM 911 O O . GLU A 1 117 ? 5.847 -4.987 -18.789 1.00 96.31 117 GLU A O 1
ATOM 916 N N . ASP A 1 118 ? 3.909 -4.494 -19.838 1.00 97.06 118 ASP A N 1
ATOM 917 C CA . ASP A 1 118 ? 3.299 -3.802 -18.723 1.00 97.06 118 ASP A CA 1
ATOM 918 C C . ASP A 1 118 ? 2.571 -4.789 -17.809 1.00 97.06 118 ASP A C 1
ATOM 920 O O . ASP A 1 118 ? 1.616 -5.447 -18.217 1.00 97.06 118 ASP A O 1
ATOM 924 N N . ASN A 1 119 ? 3.030 -4.867 -16.562 1.00 96.19 119 ASN A N 1
ATOM 925 C CA . ASN A 1 119 ? 2.401 -5.670 -15.519 1.00 96.19 119 ASN A CA 1
ATOM 926 C C . ASN A 1 119 ? 1.691 -4.816 -14.467 1.00 96.19 119 ASN A C 1
ATOM 928 O O . ASN A 1 119 ? 1.038 -5.381 -13.584 1.00 96.19 119 ASN A O 1
ATOM 932 N N . ALA A 1 120 ? 1.899 -3.500 -14.488 1.00 95.94 120 ALA A N 1
ATOM 933 C CA . ALA A 1 120 ? 1.350 -2.587 -13.506 1.00 95.94 120 ALA A CA 1
ATOM 934 C C . ALA A 1 120 ? -0.067 -2.170 -13.921 1.00 95.94 120 ALA A C 1
ATOM 936 O O . ALA A 1 120 ? -0.428 -2.188 -15.090 1.00 95.94 120 ALA A O 1
ATOM 937 N N . THR A 1 121 ? -0.908 -1.895 -12.928 1.00 94.31 121 THR A N 1
ATOM 938 C CA . THR A 1 121 ? -2.271 -1.369 -13.149 1.00 94.31 121 THR A CA 1
ATOM 939 C C . THR A 1 121 ? -2.509 -0.076 -12.372 1.00 94.31 121 THR A C 1
ATOM 941 O O . THR A 1 121 ? -3.612 0.464 -12.355 1.00 94.31 121 THR A O 1
ATOM 944 N N . ASP A 1 122 ? -1.492 0.350 -11.636 1.00 92.19 122 ASP A N 1
ATOM 945 C CA . ASP A 1 122 ? -1.480 1.384 -10.612 1.00 92.19 122 ASP A CA 1
ATOM 946 C C . ASP A 1 122 ? -0.240 2.285 -10.751 1.00 92.19 122 ASP A C 1
ATOM 948 O O . ASP A 1 122 ? 0.111 3.039 -9.841 1.00 92.19 122 ASP A O 1
ATOM 952 N N . GLU A 1 123 ? 0.439 2.226 -11.897 1.00 96.19 123 GLU A N 1
ATOM 953 C CA . GLU A 1 123 ? 1.567 3.082 -12.206 1.00 96.19 123 GLU A CA 1
ATOM 954 C C . GLU A 1 123 ? 1.136 4.468 -12.697 1.00 96.19 123 GLU A C 1
ATOM 956 O O . GLU A 1 123 ? 0.143 4.677 -13.389 1.00 96.19 123 GLU A O 1
ATOM 961 N N . THR A 1 124 ? 1.959 5.452 -12.370 1.00 96.00 124 THR A N 1
ATOM 962 C CA . THR A 1 124 ? 1.867 6.834 -12.855 1.00 96.00 124 THR A CA 1
ATOM 963 C C . THR A 1 124 ? 2.817 7.088 -14.032 1.00 96.00 124 THR A C 1
ATOM 965 O O . THR A 1 124 ? 2.892 8.202 -14.553 1.00 96.00 124 THR A O 1
ATOM 968 N N . GLY A 1 125 ? 3.544 6.056 -14.468 1.00 97.00 125 GLY A N 1
ATOM 969 C CA . GLY A 1 125 ? 4.496 6.084 -15.574 1.00 97.00 125 GLY A CA 1
ATOM 970 C C . GLY A 1 125 ? 5.570 5.009 -15.437 1.00 97.00 125 GLY A C 1
ATOM 971 O O . GLY A 1 125 ? 5.523 4.179 -14.532 1.00 97.00 125 GLY A O 1
ATOM 972 N N . TYR A 1 126 ? 6.589 5.070 -16.294 1.00 98.06 126 TYR A N 1
ATOM 973 C CA . TYR A 1 126 ? 7.778 4.211 -16.184 1.00 98.06 126 TYR A CA 1
ATOM 974 C C . TYR A 1 126 ? 9.041 5.041 -16.158 1.00 98.06 126 TYR A C 1
ATOM 976 O O . TYR A 1 126 ? 9.136 6.071 -16.824 1.00 98.06 126 TYR A O 1
ATOM 984 N N . GLU A 1 127 ? 10.039 4.547 -15.443 1.00 97.88 127 GLU A N 1
ATOM 985 C CA . GLU A 1 127 ? 11.405 5.032 -15.511 1.00 97.88 127 GLU A CA 1
ATOM 986 C C . GLU A 1 127 ? 12.263 3.997 -16.224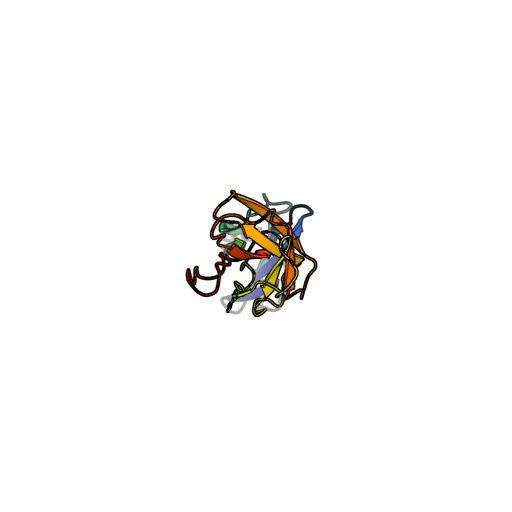 1.00 97.88 127 GLU A C 1
ATOM 988 O O . GLU A 1 127 ? 12.283 2.823 -15.854 1.00 97.88 127 GLU A O 1
ATOM 993 N N . VAL A 1 128 ? 12.977 4.446 -17.249 1.00 96.75 128 VAL A N 1
ATOM 994 C CA . VAL A 1 128 ? 13.928 3.632 -17.997 1.00 96.75 128 VAL A CA 1
ATOM 995 C C . VAL A 1 128 ? 15.323 4.134 -17.672 1.00 96.75 128 VAL A C 1
ATOM 997 O O . VAL A 1 128 ? 15.604 5.330 -17.776 1.00 96.75 128 VAL A O 1
ATOM 1000 N N . ARG A 1 129 ? 16.204 3.218 -17.282 1.00 95.62 129 ARG A N 1
ATOM 1001 C CA . ARG A 1 129 ? 17.599 3.492 -16.955 1.00 95.62 129 ARG A CA 1
ATOM 1002 C C . ARG A 1 129 ? 18.507 2.784 -17.937 1.00 95.62 129 ARG A C 1
ATOM 1004 O O . ARG A 1 129 ? 18.430 1.570 -18.091 1.00 95.62 129 ARG A O 1
ATOM 1011 N N . ASN A 1 130 ? 19.429 3.534 -18.520 1.00 92.81 130 ASN A N 1
ATOM 1012 C CA . ASN A 1 130 ? 20.594 2.973 -19.179 1.00 92.81 130 ASN A CA 1
ATOM 1013 C C . ASN A 1 130 ? 21.612 2.588 -18.098 1.00 92.81 130 ASN A C 1
ATOM 1015 O O . ASN A 1 130 ? 22.178 3.449 -17.423 1.00 92.81 130 ASN A O 1
ATOM 1019 N N . THR A 1 131 ? 21.830 1.292 -17.892 1.00 91.44 131 THR A N 1
ATOM 1020 C CA . THR A 1 131 ? 22.754 0.790 -16.867 1.00 91.44 131 THR A CA 1
ATOM 1021 C C . THR A 1 131 ? 24.217 0.972 -17.260 1.00 91.44 131 THR A C 1
ATOM 1023 O O . THR A 1 131 ? 25.081 0.904 -16.393 1.00 91.44 131 THR A O 1
ATOM 1026 N N . THR A 1 132 ? 24.502 1.219 -18.542 1.00 89.12 132 THR A N 1
ATOM 1027 C CA . THR A 1 132 ? 25.858 1.469 -19.047 1.00 89.12 132 THR A CA 1
ATOM 1028 C C . THR A 1 132 ? 26.301 2.906 -18.781 1.00 89.12 132 THR A C 1
ATOM 1030 O O . THR A 1 132 ? 27.428 3.129 -18.355 1.00 89.12 132 THR A O 1
ATOM 1033 N N . THR A 1 133 ? 25.429 3.891 -19.018 1.00 89.56 133 THR A N 1
ATOM 1034 C CA . THR A 1 133 ? 25.762 5.321 -18.856 1.00 89.56 133 THR A CA 1
ATOM 1035 C C . THR A 1 133 ? 25.243 5.925 -17.553 1.00 89.56 133 THR A C 1
ATOM 1037 O O . THR A 1 133 ? 25.664 7.010 -17.167 1.00 89.56 133 THR A O 1
ATOM 1040 N N . GLY A 1 134 ? 24.303 5.256 -16.882 1.00 90.69 134 GLY A N 1
ATOM 1041 C CA . GLY A 1 134 ? 23.599 5.774 -15.708 1.00 90.69 134 GLY A CA 1
ATOM 1042 C C . GLY A 1 134 ? 22.473 6.760 -16.032 1.00 90.69 134 GLY A C 1
ATOM 1043 O O . GLY A 1 134 ? 21.749 7.153 -15.119 1.00 90.69 134 GLY A O 1
ATOM 1044 N N . ALA A 1 135 ? 22.291 7.136 -17.302 1.00 93.00 135 ALA A N 1
ATOM 1045 C CA . ALA A 1 135 ? 21.236 8.050 -17.723 1.00 93.00 135 ALA A CA 1
ATOM 1046 C C . ALA A 1 135 ? 19.840 7.440 -17.510 1.00 93.00 135 ALA A C 1
ATOM 1048 O O . ALA A 1 135 ? 19.644 6.228 -17.631 1.00 93.00 135 ALA A O 1
ATOM 1049 N N . THR A 1 136 ? 18.861 8.292 -17.209 1.00 95.75 136 THR A N 1
ATOM 1050 C CA . THR A 1 136 ? 17.471 7.898 -16.947 1.00 95.75 136 THR A CA 1
ATOM 1051 C C . THR A 1 136 ? 16.503 8.776 -17.727 1.00 95.75 136 THR A C 1
ATOM 1053 O O . THR A 1 136 ? 16.794 9.935 -18.017 1.00 95.75 136 THR A O 1
ATOM 1056 N N . THR A 1 137 ? 15.348 8.218 -18.074 1.00 96.56 137 THR A N 1
ATOM 1057 C CA . THR A 1 137 ? 14.223 8.958 -18.651 1.00 96.56 137 THR A CA 1
ATOM 1058 C C . THR A 1 137 ? 12.908 8.422 -18.102 1.00 96.56 137 THR A C 1
ATOM 1060 O O . THR A 1 137 ? 12.857 7.303 -17.585 1.00 96.56 137 THR A O 1
ATOM 1063 N N . ARG A 1 138 ? 11.839 9.213 -18.216 1.00 96.94 138 ARG A N 1
ATOM 1064 C CA . ARG A 1 138 ? 10.499 8.843 -17.756 1.00 96.94 138 ARG A CA 1
ATOM 1065 C C . ARG A 1 138 ? 9.494 8.865 -18.893 1.00 96.94 138 ARG A C 1
ATOM 1067 O O . ARG A 1 138 ? 9.627 9.630 -19.845 1.00 96.94 138 ARG A O 1
ATOM 1074 N N . THR A 1 139 ? 8.482 8.023 -18.771 1.00 96.62 139 THR A N 1
ATOM 1075 C CA . THR A 1 139 ? 7.392 7.893 -19.737 1.00 96.62 139 THR A CA 1
ATOM 1076 C C . THR A 1 139 ? 6.039 8.025 -19.046 1.00 96.62 139 THR A C 1
ATOM 1078 O O . THR A 1 139 ? 5.948 7.895 -17.826 1.00 96.62 139 THR A O 1
ATOM 1081 N N . ALA A 1 140 ? 5.003 8.312 -19.835 1.00 96.69 140 ALA A N 1
ATOM 1082 C CA . ALA A 1 140 ? 3.618 8.357 -19.375 1.00 96.69 140 ALA A CA 1
ATOM 1083 C C . ALA A 1 140 ? 3.116 6.964 -18.911 1.00 96.69 140 ALA A C 1
ATOM 1085 O O . ALA A 1 140 ? 3.730 5.958 -19.281 1.00 96.69 140 ALA A O 1
ATOM 1086 N N . PRO A 1 141 ? 2.012 6.892 -18.139 1.00 96.31 141 PRO A N 1
ATOM 1087 C CA . PRO A 1 141 ? 1.359 5.629 -17.765 1.00 96.31 141 PRO A CA 1
ATOM 1088 C C . PRO A 1 141 ? 1.009 4.754 -18.975 1.00 96.31 141 PRO A C 1
ATOM 1090 O O . PRO A 1 141 ? 0.817 5.285 -20.074 1.00 96.31 141 PRO A O 1
ATOM 1093 N N . ASN A 1 142 ? 0.881 3.437 -18.773 1.00 95.56 142 ASN A N 1
ATOM 1094 C CA . ASN A 1 142 ? 0.554 2.432 -19.801 1.00 95.56 142 ASN A CA 1
ATOM 1095 C C . ASN A 1 142 ? 1.471 2.422 -21.046 1.00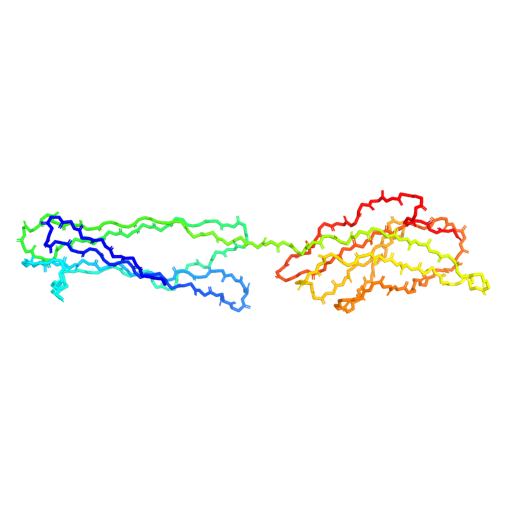 95.56 142 ASN A C 1
ATOM 1097 O O . ASN A 1 142 ? 1.151 1.821 -22.077 1.00 95.56 142 ASN A O 1
ATOM 1101 N N . ARG A 1 143 ? 2.607 3.132 -21.023 1.00 97.12 143 ARG A N 1
ATOM 1102 C CA . ARG A 1 143 ? 3.554 3.140 -22.139 1.00 97.12 143 ARG A CA 1
ATOM 1103 C C . ARG A 1 143 ? 4.424 1.892 -22.073 1.00 97.12 143 ARG A C 1
ATOM 1105 O O . ARG A 1 143 ? 5.041 1.625 -21.055 1.00 97.12 143 ARG A O 1
ATOM 1112 N N . THR A 1 144 ? 4.533 1.182 -23.192 1.00 96.62 144 THR A N 1
ATOM 1113 C CA . THR A 1 144 ? 5.313 -0.065 -23.304 1.00 96.62 144 THR A CA 1
ATOM 1114 C C . THR A 1 144 ? 6.536 0.054 -24.207 1.00 96.62 144 THR A C 1
ATOM 1116 O O . THR A 1 144 ? 7.262 -0.919 -24.396 1.00 96.62 144 THR A O 1
ATOM 1119 N N . THR A 1 145 ? 6.777 1.231 -24.800 1.00 96.06 145 THR A N 1
ATOM 1120 C CA . THR A 1 145 ? 7.899 1.456 -25.723 1.00 96.06 145 THR A CA 1
ATOM 1121 C C . THR A 1 145 ? 8.512 2.853 -25.614 1.00 96.06 145 THR A C 1
ATOM 1123 O O . THR A 1 145 ? 7.820 3.850 -25.365 1.00 96.06 145 THR A O 1
ATOM 1126 N N . ILE A 1 146 ? 9.821 2.959 -25.864 1.00 94.94 146 ILE A N 1
ATOM 1127 C CA . ILE A 1 146 ? 10.531 4.238 -26.023 1.00 94.94 146 ILE A CA 1
ATOM 1128 C C . ILE A 1 146 ? 11.698 4.115 -27.011 1.00 94.94 146 ILE A C 1
ATOM 1130 O O . ILE A 1 146 ? 12.386 3.100 -27.048 1.00 94.94 146 ILE A O 1
ATOM 1134 N N . GLY A 1 147 ? 11.939 5.168 -27.795 1.00 92.50 147 GLY A N 1
ATOM 1135 C CA . GLY A 1 147 ? 13.196 5.341 -28.523 1.00 92.50 147 GLY A CA 1
ATOM 1136 C C . GLY A 1 147 ? 14.225 6.023 -27.624 1.00 92.50 147 GLY A C 1
ATOM 1137 O O . GLY A 1 147 ? 13.961 7.103 -27.095 1.00 92.50 147 GLY A O 1
ATOM 1138 N N . TRP A 1 148 ? 15.377 5.391 -27.431 1.00 91.62 148 TRP A N 1
ATOM 1139 C CA . TRP A 1 148 ? 16.476 5.904 -26.624 1.00 91.62 148 TRP A CA 1
ATOM 1140 C C . TRP A 1 148 ? 17.560 6.519 -27.519 1.00 91.62 148 TRP A C 1
ATOM 1142 O O . TRP A 1 148 ? 18.207 5.773 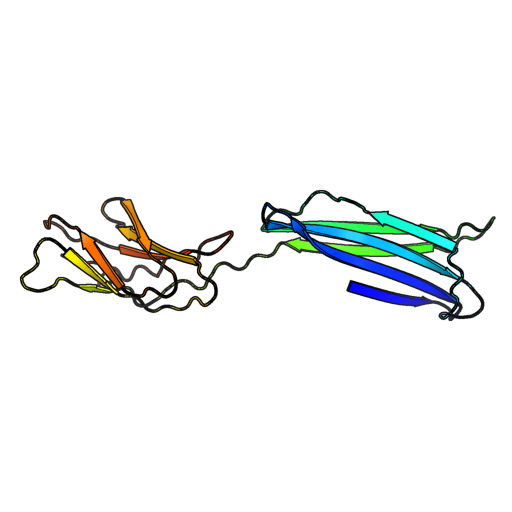-28.259 1.00 91.62 148 TRP A O 1
ATOM 1152 N N . PRO A 1 149 ? 17.818 7.839 -27.440 1.00 88.69 149 PRO A N 1
ATOM 1153 C CA . PRO A 1 149 ? 18.895 8.466 -28.197 1.00 88.69 149 PRO A CA 1
ATOM 1154 C C . PRO A 1 149 ? 20.259 7.900 -27.788 1.00 88.69 149 PRO A C 1
ATOM 1156 O O . PRO A 1 149 ? 20.647 7.949 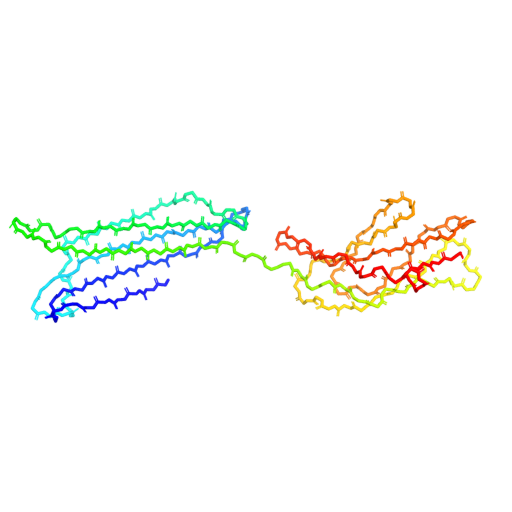-26.618 1.00 88.69 149 PRO A O 1
ATOM 1159 N N . SER A 1 150 ? 21.003 7.363 -28.748 1.00 78.88 150 SER A N 1
ATOM 1160 C CA . SER A 1 150 ? 22.318 6.768 -28.546 1.00 78.88 150 SER A CA 1
ATOM 1161 C C . SER A 1 150 ? 23.248 7.136 -29.698 1.00 78.88 150 SER A C 1
ATOM 1163 O O . SER A 1 150 ? 22.962 6.782 -30.834 1.00 78.88 150 SER A O 1
ATOM 1165 N N . PRO A 1 151 ? 24.398 7.788 -29.458 1.00 70.19 151 PRO A N 1
ATOM 1166 C CA . PRO A 1 151 ? 25.340 8.136 -30.525 1.00 70.19 151 PRO A CA 1
ATOM 1167 C C . PRO A 1 151 ? 26.128 6.933 -31.101 1.00 70.19 151 PRO A C 1
ATOM 1169 O O . PRO A 1 151 ? 27.130 7.165 -31.766 1.00 70.19 151 PRO A O 1
ATOM 1172 N N . LEU A 1 152 ? 25.703 5.689 -30.818 1.00 66.44 152 LEU A N 1
ATOM 1173 C CA . LEU A 1 152 ? 26.292 4.376 -31.145 1.00 66.44 152 LEU A CA 1
ATOM 1174 C C . LEU A 1 152 ? 27.820 4.295 -31.211 1.00 66.44 152 LEU A C 1
ATOM 1176 O O . LEU A 1 152 ? 28.421 4.744 -32.180 1.00 66.44 152 LEU A O 1
ATOM 1180 N N . ARG A 1 153 ? 28.428 3.555 -30.267 1.00 63.81 153 ARG A N 1
ATOM 1181 C CA . ARG A 1 153 ? 29.670 2.776 -30.504 1.00 63.81 153 ARG A CA 1
ATOM 1182 C C . ARG A 1 153 ? 29.879 1.564 -29.579 1.00 63.81 153 ARG A C 1
ATOM 1184 O O . ARG A 1 153 ? 30.850 0.845 -29.788 1.00 63.81 153 ARG A O 1
ATOM 1191 N N . PHE A 1 154 ? 29.028 1.308 -28.579 1.00 73.88 154 PHE A N 1
ATOM 1192 C CA . PHE A 1 154 ? 29.223 0.192 -27.641 1.00 73.88 154 PHE A CA 1
ATOM 1193 C C . PHE A 1 154 ? 27.895 -0.343 -27.112 1.00 73.88 154 PHE A C 1
ATOM 1195 O O . PHE A 1 154 ? 26.939 0.418 -26.981 1.00 73.88 154 PHE A O 1
ATOM 1202 N N . LYS A 1 155 ? 27.886 -1.627 -26.729 1.00 84.00 155 LYS A N 1
ATOM 1203 C CA . LYS A 1 155 ? 26.734 -2.314 -26.137 1.00 84.00 155 LYS A CA 1
ATOM 1204 C C . LYS A 1 155 ? 26.159 -1.522 -24.952 1.00 84.00 155 LYS A C 1
ATOM 1206 O O . LYS A 1 155 ? 26.848 -1.305 -23.951 1.00 84.00 155 LYS A O 1
ATOM 1211 N N . GLN A 1 156 ? 24.893 -1.129 -25.046 1.00 86.88 156 GLN A N 1
ATOM 1212 C CA . GLN A 1 156 ? 24.156 -0.444 -23.985 1.00 86.88 156 GLN A CA 1
ATOM 1213 C C . GLN A 1 156 ? 23.099 -1.363 -23.404 1.00 86.88 156 GLN A C 1
ATOM 1215 O O . GLN A 1 156 ? 22.366 -2.001 -24.150 1.00 86.88 156 GLN A O 1
ATOM 1220 N N . CYS A 1 157 ? 23.018 -1.413 -22.080 1.00 90.81 157 CYS A N 1
ATOM 1221 C CA . CYS A 1 157 ? 22.045 -2.219 -21.360 1.00 90.81 157 CYS A CA 1
ATOM 1222 C C . CYS A 1 157 ? 21.041 -1.332 -20.633 1.00 90.81 157 CYS A C 1
ATOM 1224 O O . CYS A 1 157 ? 21.371 -0.222 -20.203 1.00 90.81 157 CYS A O 1
ATOM 1226 N N . PHE A 1 158 ? 19.819 -1.834 -20.496 1.00 93.25 158 PHE A N 1
ATOM 1227 C CA . PHE A 1 158 ? 18.703 -1.084 -19.951 1.00 93.25 158 PHE A CA 1
ATOM 1228 C C . PHE A 1 158 ? 17.975 -1.864 -18.864 1.00 93.25 158 PHE A C 1
ATOM 1230 O O . PHE A 1 158 ? 17.971 -3.093 -18.831 1.00 93.25 158 PHE A O 1
ATOM 1237 N N . GLN A 1 159 ? 17.333 -1.117 -17.978 1.00 96.19 159 GLN A N 1
ATOM 1238 C CA . GLN A 1 159 ? 16.316 -1.611 -17.064 1.00 96.19 159 GLN A CA 1
ATOM 1239 C C . GLN A 1 159 ? 15.129 -0.656 -17.105 1.00 96.19 159 GLN A C 1
ATOM 1241 O O . GLN A 1 159 ? 15.297 0.544 -17.329 1.00 96.19 159 GLN A O 1
ATOM 1246 N N . VAL A 1 160 ? 13.934 -1.180 -16.862 1.00 97.06 160 VAL A N 1
ATOM 1247 C CA . VAL A 1 160 ? 12.712 -0.385 -16.740 1.00 97.06 160 VAL A CA 1
ATOM 1248 C C . VAL A 1 160 ? 12.015 -0.721 -15.429 1.00 97.06 160 VAL A C 1
ATOM 1250 O O . VAL A 1 160 ? 12.050 -1.864 -14.983 1.00 97.06 160 VAL A O 1
ATOM 1253 N N . ARG A 1 161 ? 11.403 0.265 -14.782 1.00 97.69 161 ARG A N 1
ATOM 1254 C CA . ARG A 1 161 ? 10.525 0.056 -13.627 1.00 97.69 161 ARG A CA 1
ATOM 1255 C C . ARG A 1 161 ? 9.274 0.907 -13.765 1.00 97.69 161 ARG A C 1
ATOM 1257 O O . ARG A 1 161 ? 9.350 2.039 -14.239 1.00 97.69 161 ARG A O 1
ATOM 1264 N N . ALA A 1 162 ? 8.143 0.380 -13.323 1.00 98.06 162 ALA A N 1
ATOM 1265 C CA . ALA A 1 162 ? 6.920 1.144 -13.129 1.00 98.06 162 ALA A CA 1
ATOM 1266 C C . ALA A 1 162 ? 7.091 2.115 -11.949 1.00 98.06 162 ALA A C 1
ATOM 1268 O O . ALA A 1 162 ? 7.675 1.756 -10.918 1.00 98.06 162 ALA A O 1
ATOM 1269 N N . LEU A 1 163 ? 6.610 3.343 -12.113 1.00 96.94 163 LEU A N 1
ATOM 1270 C CA . LEU A 1 163 ? 6.584 4.390 -11.097 1.00 96.94 163 LEU A CA 1
ATOM 1271 C C . LEU A 1 163 ? 5.223 4.383 -10.411 1.00 96.94 163 LEU A C 1
ATOM 1273 O O . LEU A 1 163 ? 4.211 4.577 -11.070 1.00 96.94 163 LEU A O 1
ATOM 1277 N N . GLY A 1 164 ? 5.195 4.201 -9.097 1.00 90.69 164 GLY A N 1
ATOM 1278 C CA . GLY A 1 164 ? 3.990 4.356 -8.286 1.00 90.69 164 GLY A CA 1
ATOM 1279 C C . GLY A 1 164 ? 4.065 5.613 -7.437 1.00 90.69 164 GLY A C 1
ATOM 1280 O O . GLY A 1 164 ? 5.096 6.290 -7.390 1.00 90.69 164 GLY A O 1
ATOM 1281 N N . ASN A 1 165 ? 2.977 5.892 -6.735 1.00 85.25 165 ASN A N 1
ATOM 1282 C CA . ASN A 1 165 ? 2.933 6.902 -5.695 1.00 85.25 165 ASN A CA 1
ATOM 1283 C C . ASN A 1 165 ? 2.540 6.212 -4.384 1.00 85.25 165 ASN A C 1
ATOM 1285 O O . ASN A 1 165 ? 1.474 5.596 -4.351 1.00 85.25 165 ASN A O 1
ATOM 1289 N N . PRO A 1 166 ? 3.373 6.235 -3.331 1.00 83.44 166 PRO A N 1
ATOM 1290 C CA . PRO A 1 166 ? 4.655 6.943 -3.171 1.00 83.44 166 PRO A CA 1
ATOM 1291 C C . PRO A 1 166 ? 5.913 6.245 -3.719 1.00 83.44 166 PRO A C 1
ATOM 1293 O O . PRO A 1 166 ? 6.968 6.878 -3.792 1.00 83.44 166 PRO A O 1
ATOM 1296 N N . MET A 1 167 ? 5.862 4.951 -4.046 1.00 89.19 167 MET A N 1
ATOM 1297 C CA . MET A 1 167 ? 7.072 4.160 -4.315 1.00 89.19 167 MET A CA 1
ATOM 1298 C C . MET A 1 167 ? 7.051 3.450 -5.675 1.00 89.19 167 MET A C 1
ATOM 1300 O O . MET A 1 167 ? 6.002 2.978 -6.112 1.00 89.19 167 MET A O 1
ATOM 1304 N N . PRO A 1 168 ? 8.204 3.352 -6.364 1.00 95.00 168 PRO A N 1
ATOM 1305 C CA . PRO A 1 168 ? 8.305 2.625 -7.619 1.00 95.00 168 PRO A CA 1
ATOM 1306 C C . PRO A 1 168 ? 8.401 1.115 -7.391 1.00 95.00 168 PRO A C 1
ATOM 1308 O O . PRO A 1 168 ? 8.822 0.643 -6.335 1.00 95.00 168 PRO A O 1
ATOM 1311 N N . SER A 1 169 ? 8.093 0.367 -8.443 1.00 95.88 169 SER A N 1
ATOM 1312 C CA . SER A 1 169 ? 8.391 -1.060 -8.539 1.00 95.88 169 SER A CA 1
ATOM 1313 C C . SER A 1 169 ? 9.897 -1.351 -8.509 1.00 95.88 169 SER A C 1
ATOM 1315 O O . SER A 1 169 ? 10.748 -0.469 -8.696 1.00 95.88 169 SER A O 1
ATOM 1317 N N . ASN A 1 170 ? 10.230 -2.628 -8.318 1.00 95.31 170 ASN A N 1
ATOM 1318 C CA . ASN A 1 170 ? 11.568 -3.127 -8.613 1.00 95.31 170 ASN A CA 1
ATOM 1319 C C . ASN A 1 170 ? 11.900 -2.943 -10.102 1.00 95.31 170 ASN A C 1
ATOM 1321 O O . ASN A 1 170 ? 11.021 -2.893 -10.960 1.00 95.31 170 ASN A O 1
ATOM 1325 N N . TRP A 1 171 ? 13.192 -2.880 -10.418 1.00 96.19 171 TRP A N 1
ATOM 1326 C CA . TRP A 1 171 ? 13.640 -2.916 -11.807 1.00 96.19 171 TRP A CA 1
ATOM 1327 C C . TRP A 1 171 ? 13.278 -4.245 -12.467 1.00 96.19 171 TRP A C 1
ATOM 1329 O O . TRP A 1 171 ? 13.374 -5.303 -11.841 1.00 96.19 171 TRP A O 1
ATOM 1339 N N . SER A 1 172 ? 12.929 -4.181 -13.751 1.00 93.06 172 SER A N 1
ATOM 1340 C CA . SER A 1 172 ? 12.784 -5.345 -14.616 1.00 93.06 172 SER A CA 1
ATOM 1341 C C . SER A 1 172 ? 14.029 -6.231 -14.501 1.00 93.06 172 SER A C 1
ATOM 1343 O O . SER A 1 172 ? 15.149 -5.694 -14.439 1.00 93.06 172 SER A O 1
ATOM 1345 N N . PRO A 1 173 ? 13.882 -7.569 -14.523 1.00 80.38 173 PRO A N 1
ATOM 1346 C CA . PRO A 1 173 ? 15.022 -8.471 -14.525 1.00 80.38 173 PRO A CA 1
ATOM 1347 C C . PRO A 1 173 ? 16.016 -8.075 -15.615 1.00 80.38 173 PRO A C 1
ATOM 1349 O O . PRO A 1 173 ? 15.630 -7.816 -16.757 1.00 80.38 173 PRO A O 1
ATOM 1352 N N . ALA A 1 174 ? 17.302 -8.032 -15.273 1.00 65.69 174 ALA A N 1
ATOM 1353 C CA . ALA A 1 174 ? 18.331 -7.885 -16.285 1.00 65.69 174 ALA A CA 1
ATOM 1354 C C . ALA A 1 174 ? 18.363 -9.190 -17.088 1.00 65.69 174 ALA A C 1
ATOM 1356 O O . ALA A 1 174 ? 18.931 -10.180 -16.639 1.00 65.69 174 ALA A O 1
ATOM 1357 N N . ASN A 1 175 ? 17.731 -9.211 -18.260 1.00 72.38 175 ASN A N 1
ATOM 1358 C CA . ASN A 1 175 ? 18.078 -10.173 -19.294 1.00 72.38 175 ASN A CA 1
ATOM 1359 C C . ASN A 1 175 ? 19.220 -9.541 -20.106 1.00 72.38 175 ASN A C 1
ATOM 1361 O O . ASN A 1 175 ? 18.945 -8.757 -21.010 1.00 72.38 175 ASN A O 1
ATOM 1365 N N . PRO A 1 176 ? 20.502 -9.818 -19.800 1.00 62.66 176 PRO A N 1
ATOM 1366 C CA . PRO A 1 176 ? 21.632 -9.069 -20.359 1.00 62.66 176 PRO A CA 1
ATOM 1367 C C . PRO A 1 176 ? 21.850 -9.296 -21.866 1.00 62.66 176 PRO A C 1
ATOM 1369 O O . PRO A 1 176 ? 22.747 -8.692 -22.466 1.00 62.66 176 PRO A O 1
ATOM 1372 N N . GLN A 1 177 ? 21.089 -10.200 -22.484 1.00 69.44 177 GLN A N 1
ATOM 1373 C CA . GLN A 1 177 ? 21.082 -10.384 -23.932 1.00 69.44 177 GLN A CA 1
ATOM 1374 C C . GLN A 1 177 ? 19.935 -9.613 -24.584 1.00 69.44 177 GLN A C 1
ATOM 1376 O O . GLN A 1 177 ? 20.192 -8.872 -25.522 1.00 69.44 177 GLN A O 1
ATOM 1381 N N . ALA A 1 178 ? 18.705 -9.730 -24.073 1.00 77.50 178 ALA A N 1
ATOM 1382 C CA . ALA A 1 178 ? 17.550 -9.045 -24.659 1.00 77.50 178 ALA A CA 1
ATOM 1383 C C . ALA A 1 178 ? 17.483 -7.557 -24.285 1.00 77.50 178 ALA A C 1
ATOM 1385 O O . ALA A 1 178 ? 17.164 -6.728 -25.125 1.00 77.50 178 ALA A O 1
ATOM 1386 N N . ALA A 1 179 ? 17.840 -7.197 -23.052 1.00 78.44 179 ALA A N 1
ATOM 1387 C CA . ALA A 1 179 ? 17.789 -5.827 -22.546 1.00 78.44 179 ALA A CA 1
ATOM 1388 C C . ALA A 1 179 ? 19.008 -4.981 -22.952 1.00 78.44 179 ALA A C 1
ATOM 1390 O O . ALA A 1 179 ? 19.195 -3.883 -22.425 1.00 78.44 179 ALA A O 1
ATOM 1391 N N . CYS A 1 180 ? 19.861 -5.487 -23.850 1.00 83.38 180 CYS A N 1
ATOM 1392 C CA . CYS A 1 180 ? 21.042 -4.777 -24.311 1.00 83.38 180 CYS A CA 1
ATOM 1393 C C . CYS A 1 180 ? 21.122 -4.717 -25.841 1.00 83.38 180 CYS A C 1
ATOM 1395 O O . CYS A 1 180 ? 21.113 -5.757 -26.492 1.00 83.38 180 CYS A O 1
ATOM 1397 N N . GLY A 1 181 ? 21.273 -3.512 -26.390 1.00 72.38 181 GLY A N 1
ATOM 1398 C CA . GLY A 1 181 ? 21.500 -3.252 -27.819 1.00 72.38 181 GLY A CA 1
ATOM 1399 C C . GLY A 1 181 ? 22.964 -2.897 -28.116 1.00 72.38 181 GLY A C 1
ATOM 1400 O O . GLY A 1 181 ? 23.688 -2.533 -27.188 1.00 72.38 181 GLY A O 1
ATOM 1401 N N . ILE A 1 182 ? 23.410 -3.032 -29.374 1.00 64.12 182 ILE A N 1
ATOM 1402 C CA . ILE A 1 182 ? 24.753 -2.668 -29.880 1.00 64.12 182 ILE A CA 1
ATOM 1403 C C . ILE A 1 182 ? 24.665 -1.489 -30.843 1.00 64.12 182 ILE A C 1
ATOM 1405 O O . ILE A 1 182 ? 24.057 -1.666 -31.918 1.00 64.12 182 ILE A O 1
#